Protein AF-A0A2W1AF96-F1 (afdb_monomer_lite)

Sequence (167 aa):
MIERPIQAGLFSGAIAAIVASLVQLPLYAPSDTLFNSATVTAGALAAGLAAGVLWKVTNRRANRVFLFGVAWGVVFAATVVFSAIGETQLNRSISFIVPLAAVVLGLTGVGTPLLASSTLMRRWAVPLAAVVVAIGVGIGLVGQGDAESGRLELPPRSAEAPIVAAI

Foldseek 3Di:
DQCLLQLQLLLLLLVLLLVLLVVCLPPDDLDLVCPALQNLSVVSNVRSNVLSVLLSVLVVDPCSLVVSVVVLVVVLVVQQVVQVVCCVVGPCSNVRRNVSSCSSSVSSSVRSVVRSPDPVSVDSVNSVVSSVVSNCSSVVCGPVSPPVVVVPPDDPPPDDDPPPPDD

Radius of gyration: 21.64 Å; chains: 1; bounding box: 35×32×91 Å

Secondary structure (DSSP, 8-state):
--SHHHHHHHHHHHHHHHHHHHHTTTS--S-TTTSSHHHHHHHHHHHHHHHHHHHHHHTTSTTHHHHHHHHHHHHHHHHHHHHHHHTTTSTTHHHHHHHHHHHHHHHHHHHHHHHTT-SGGGSTHHHHHHHHHHHHHHHHTTTTTTTTTGGG-PPP-----------

Structure (mmCIF, N/CA/C/O backbone):
data_AF-A0A2W1AF96-F1
#
_entry.id   AF-A0A2W1AF96-F1
#
loop_
_atom_site.group_PDB
_atom_site.id
_atom_site.type_symbol
_atom_site.label_atom_id
_atom_site.label_alt_id
_atom_site.label_comp_id
_atom_site.label_asym_id
_atom_site.label_entity_id
_atom_site.label_seq_id
_atom_site.pdbx_PDB_ins_code
_atom_site.Cartn_x
_atom_site.Cartn_y
_atom_site.Cartn_z
_atom_site.occupancy
_atom_site.B_iso_or_equiv
_atom_site.auth_seq_id
_atom_site.auth_comp_id
_atom_site.auth_asym_id
_atom_site.auth_atom_id
_atom_site.pdbx_PDB_model_num
ATOM 1 N N . MET A 1 1 ? -7.907 -5.403 21.634 1.00 54.19 1 MET A N 1
ATOM 2 C CA . MET A 1 1 ? -8.530 -4.653 20.508 1.00 54.19 1 MET A CA 1
ATOM 3 C C . MET A 1 1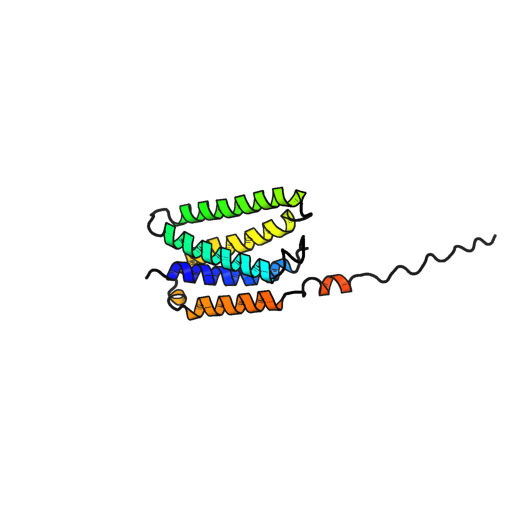 ? -7.496 -3.963 19.589 1.00 54.19 1 MET A C 1
ATOM 5 O O . MET A 1 1 ? -7.874 -3.118 18.792 1.00 54.19 1 MET A O 1
ATOM 9 N N . ILE A 1 2 ? -6.206 -4.337 19.659 1.00 58.31 2 ILE A N 1
ATOM 10 C CA . ILE A 1 2 ? -5.058 -3.567 19.128 1.00 58.31 2 ILE A CA 1
ATOM 11 C C . ILE A 1 2 ? -4.634 -4.003 17.700 1.00 58.31 2 ILE A C 1
ATOM 13 O O . ILE A 1 2 ? -3.897 -3.284 17.029 1.00 58.31 2 ILE A O 1
ATOM 17 N N . GLU A 1 3 ? -5.121 -5.151 17.217 1.00 74.31 3 GLU A N 1
ATOM 18 C CA . GLU A 1 3 ? -4.641 -5.812 15.984 1.00 74.31 3 GLU A CA 1
ATOM 19 C C . GLU A 1 3 ? -5.424 -5.455 14.711 1.00 74.31 3 GLU A C 1
ATOM 21 O O . GLU A 1 3 ? -4.869 -5.504 13.615 1.00 74.31 3 GLU A O 1
ATOM 26 N N . ARG A 1 4 ? -6.676 -5.000 14.855 1.00 80.69 4 ARG A N 1
ATOM 27 C CA . ARG A 1 4 ? -7.576 -4.645 13.741 1.00 80.69 4 ARG A CA 1
ATOM 28 C C . ARG A 1 4 ? -6.983 -3.701 12.687 1.00 80.69 4 ARG A C 1
ATOM 30 O O . ARG A 1 4 ? -7.174 -3.976 11.507 1.00 80.69 4 ARG A O 1
ATOM 37 N N . PRO A 1 5 ? -6.269 -2.615 13.048 1.00 86.38 5 PRO A N 1
ATOM 38 C CA . PRO A 1 5 ? -5.711 -1.717 12.038 1.00 86.38 5 PRO A CA 1
ATOM 39 C C . PRO A 1 5 ? -4.595 -2.378 11.217 1.00 86.38 5 PRO A C 1
ATOM 41 O O . PRO A 1 5 ? -4.505 -2.139 10.019 1.00 86.38 5 PRO A O 1
ATOM 44 N N . ILE A 1 6 ? -3.798 -3.264 11.827 1.00 89.25 6 ILE A N 1
ATOM 45 C CA . ILE A 1 6 ? -2.744 -4.010 11.124 1.00 89.25 6 ILE A CA 1
ATOM 46 C C . ILE A 1 6 ? -3.374 -5.035 10.176 1.00 89.25 6 ILE A C 1
ATOM 48 O O . ILE A 1 6 ? -2.969 -5.122 9.024 1.00 89.25 6 ILE A O 1
ATOM 52 N N . GLN A 1 7 ? -4.404 -5.754 10.631 1.00 90.38 7 GLN A N 1
ATOM 53 C CA . GLN A 1 7 ? -5.159 -6.715 9.818 1.00 90.38 7 GLN A CA 1
ATOM 54 C C . GLN A 1 7 ? -5.823 -6.044 8.605 1.00 90.38 7 GLN A C 1
ATOM 56 O O . GLN A 1 7 ? -5.719 -6.551 7.491 1.00 90.38 7 GLN A O 1
ATOM 61 N N . ALA A 1 8 ? -6.447 -4.881 8.812 1.00 90.44 8 ALA A N 1
ATOM 62 C CA . ALA A 1 8 ? -7.044 -4.079 7.748 1.00 90.44 8 ALA A CA 1
ATOM 63 C C . ALA A 1 8 ? -6.004 -3.598 6.727 1.00 90.44 8 ALA A C 1
ATOM 65 O O . ALA A 1 8 ? -6.239 -3.708 5.525 1.00 90.44 8 ALA A O 1
ATOM 66 N N . GLY A 1 9 ? -4.845 -3.127 7.199 1.00 91.06 9 GLY A N 1
ATOM 67 C CA . GLY A 1 9 ? -3.728 -2.740 6.337 1.00 91.06 9 GLY A CA 1
ATOM 68 C C . GLY A 1 9 ? -3.187 -3.911 5.517 1.00 91.06 9 GLY A C 1
ATOM 69 O O . GLY A 1 9 ? -3.012 -3.781 4.310 1.00 91.06 9 GLY A O 1
ATOM 70 N N . LEU A 1 10 ? -3.009 -5.083 6.136 1.00 92.06 10 LEU A N 1
ATOM 71 C CA . LEU A 1 10 ? -2.555 -6.300 5.454 1.00 92.06 10 LEU A CA 1
ATOM 72 C C . LEU A 1 10 ? -3.530 -6.737 4.354 1.00 92.06 10 LEU A C 1
ATOM 74 O O . LEU A 1 10 ? -3.115 -7.030 3.238 1.00 92.06 10 LEU A O 1
ATOM 78 N N . PHE A 1 11 ? -4.829 -6.764 4.663 1.00 93.00 11 PHE A N 1
ATOM 79 C CA . PHE A 1 11 ? -5.865 -7.151 3.707 1.00 93.00 11 PHE A CA 1
ATOM 80 C C . PHE A 1 11 ? -5.955 -6.151 2.549 1.00 93.00 11 PHE A C 1
ATOM 82 O O . PHE A 1 11 ? -5.983 -6.543 1.385 1.00 93.00 11 PHE A O 1
ATOM 89 N N . SER A 1 12 ? -5.927 -4.852 2.859 1.00 92.50 12 SER A N 1
ATOM 90 C CA . SER A 1 12 ? -5.897 -3.797 1.847 1.00 92.50 12 SER A CA 1
ATOM 91 C C . SER A 1 12 ? -4.629 -3.854 0.991 1.00 92.50 12 SER A C 1
ATOM 93 O O . SER A 1 12 ? -4.702 -3.615 -0.211 1.00 92.50 12 SER A O 1
ATOM 95 N N . GLY A 1 13 ? -3.485 -4.190 1.592 1.00 92.56 13 GLY A N 1
ATOM 96 C CA . GLY A 1 13 ? -2.213 -4.417 0.907 1.00 92.56 13 GLY A CA 1
ATOM 97 C C . GLY A 1 13 ? -2.248 -5.627 -0.014 1.00 92.56 13 GLY A C 1
ATOM 98 O O . GLY A 1 13 ? -1.742 -5.550 -1.123 1.00 92.56 13 GLY A O 1
ATOM 99 N N . ALA A 1 14 ? -2.891 -6.720 0.399 1.00 92.56 14 ALA A N 1
ATOM 100 C CA . ALA A 1 14 ? -3.069 -7.904 -0.437 1.00 92.56 14 ALA A CA 1
ATOM 101 C C . ALA A 1 14 ? -3.944 -7.614 -1.665 1.00 92.56 14 ALA A C 1
ATOM 103 O O . ALA A 1 14 ? -3.591 -8.008 -2.773 1.00 92.56 14 ALA A O 1
ATOM 104 N N . ILE A 1 15 ? -5.041 -6.865 -1.495 1.00 92.44 15 ILE A N 1
ATOM 105 C CA . ILE A 1 15 ? -5.860 -6.396 -2.625 1.00 92.44 15 ILE A CA 1
ATOM 106 C C . ILE A 1 15 ? -5.023 -5.507 -3.547 1.00 92.44 15 ILE A C 1
ATOM 108 O O . ILE A 1 15 ? -5.000 -5.726 -4.755 1.00 92.44 15 ILE A O 1
ATOM 112 N N . ALA A 1 16 ? -4.312 -4.531 -2.977 1.00 92.69 16 ALA A N 1
ATOM 113 C CA . ALA A 1 16 ? -3.448 -3.638 -3.738 1.00 92.69 16 ALA A CA 1
ATOM 114 C C . ALA A 1 16 ? -2.366 -4.400 -4.509 1.00 92.69 16 ALA A C 1
ATOM 116 O O . ALA A 1 16 ? -2.107 -4.064 -5.656 1.00 92.69 16 ALA A O 1
ATOM 117 N N . ALA A 1 17 ? -1.782 -5.439 -3.910 1.00 89.69 17 ALA A N 1
ATOM 118 C CA . ALA A 1 17 ? -0.782 -6.288 -4.537 1.00 89.69 17 ALA A CA 1
ATOM 119 C C . ALA A 1 17 ? -1.354 -7.036 -5.742 1.00 89.69 17 ALA A C 1
ATOM 121 O O . ALA A 1 17 ? -0.788 -6.939 -6.820 1.00 89.69 17 ALA A O 1
ATOM 122 N N . ILE A 1 18 ? -2.512 -7.690 -5.595 1.00 89.50 18 ILE A N 1
ATOM 123 C CA . ILE A 1 18 ? -3.172 -8.394 -6.706 1.00 89.50 18 ILE A CA 1
ATOM 124 C C . ILE A 1 18 ? -3.469 -7.423 -7.853 1.00 89.50 18 ILE A C 1
ATOM 126 O O . ILE 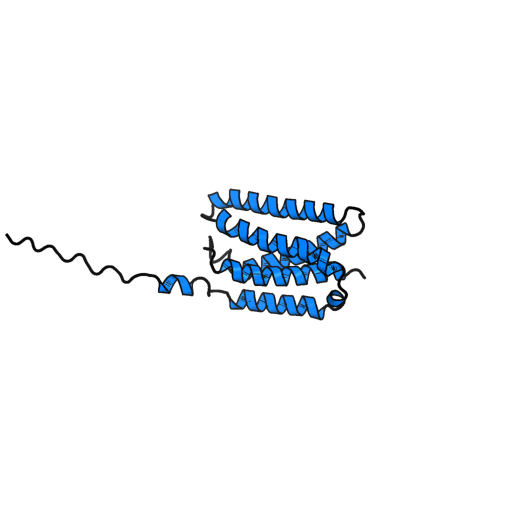A 1 18 ? -3.129 -7.700 -8.999 1.00 89.50 18 ILE A O 1
ATOM 130 N N . VAL A 1 19 ? -4.066 -6.265 -7.554 1.00 90.31 19 VAL A N 1
ATOM 131 C CA . VAL A 1 19 ? -4.386 -5.262 -8.582 1.00 90.31 19 VAL A CA 1
ATOM 132 C C . VAL A 1 19 ? -3.111 -4.728 -9.235 1.00 90.31 19 VAL A C 1
ATOM 134 O O . VAL A 1 19 ? -3.053 -4.639 -10.455 1.00 90.31 19 VAL A O 1
ATOM 137 N N . ALA A 1 20 ? -2.074 -4.423 -8.454 1.00 87.38 20 ALA A N 1
ATOM 138 C CA . ALA A 1 20 ? -0.793 -3.946 -8.963 1.00 87.38 20 ALA A CA 1
ATOM 139 C C . ALA A 1 20 ? -0.118 -4.977 -9.879 1.00 87.38 20 ALA A C 1
ATOM 141 O O . ALA A 1 20 ? 0.338 -4.605 -10.956 1.00 87.38 20 ALA A O 1
ATOM 142 N N . SER A 1 21 ? -0.122 -6.262 -9.505 1.00 84.75 21 SER A N 1
ATOM 143 C CA . SER A 1 21 ? 0.421 -7.353 -10.324 1.00 84.75 21 SER A CA 1
ATOM 144 C C . SER A 1 21 ? -0.310 -7.521 -11.656 1.00 84.75 21 SER A C 1
ATOM 146 O O . SER A 1 21 ? 0.311 -7.917 -12.636 1.00 84.75 21 SER A O 1
ATOM 148 N N . LEU A 1 22 ? -1.605 -7.204 -11.713 1.00 83.94 22 LEU A N 1
ATOM 149 C CA . LEU A 1 22 ? -2.378 -7.231 -12.956 1.00 83.94 22 LEU A CA 1
ATOM 150 C C . LEU A 1 22 ? -2.153 -5.967 -13.798 1.00 83.94 22 LEU A C 1
ATOM 152 O O . LEU A 1 22 ? -2.010 -6.052 -15.012 1.00 83.94 22 LEU A O 1
ATOM 156 N N . VAL A 1 23 ? -2.092 -4.795 -13.159 1.00 83.62 23 VAL A N 1
ATOM 157 C CA . VAL A 1 23 ? -1.900 -3.497 -13.832 1.00 83.62 23 VAL A CA 1
ATOM 158 C C . VAL A 1 23 ? -0.488 -3.346 -14.400 1.00 83.62 23 VAL A C 1
ATOM 160 O O . VAL A 1 23 ? -0.313 -2.634 -15.384 1.00 83.62 23 VAL A O 1
ATOM 163 N N . GLN A 1 24 ? 0.514 -4.017 -13.829 1.00 76.75 24 GLN A N 1
ATOM 164 C CA . GLN A 1 24 ? 1.876 -3.972 -14.363 1.00 76.75 24 GLN A CA 1
ATOM 165 C C . GLN A 1 24 ? 2.065 -4.775 -15.658 1.00 76.75 24 GLN A C 1
ATOM 167 O O . GLN A 1 24 ? 3.013 -4.495 -16.372 1.00 76.75 24 GLN A O 1
ATOM 172 N N . LEU A 1 25 ? 1.199 -5.750 -15.974 1.00 70.62 25 LEU A N 1
ATOM 173 C CA . LEU A 1 25 ? 1.340 -6.586 -17.176 1.00 70.62 25 LEU A CA 1
ATOM 174 C C . LEU A 1 25 ? 1.379 -5.766 -18.481 1.00 70.62 25 LEU A C 1
ATOM 176 O O . LEU A 1 25 ? 2.258 -6.011 -19.300 1.00 70.62 25 LEU A O 1
ATOM 180 N N . PRO A 1 26 ? 0.502 -4.763 -18.689 1.00 65.31 26 PRO A N 1
ATOM 181 C CA . PRO A 1 26 ? 0.598 -3.884 -19.855 1.00 65.31 26 PRO A CA 1
ATOM 182 C C . PRO A 1 26 ? 1.680 -2.794 -19.744 1.00 65.31 26 PRO A C 1
ATOM 184 O O . PRO A 1 26 ? 1.883 -2.048 -20.703 1.00 65.31 26 PRO A O 1
ATOM 187 N N . LEU A 1 27 ? 2.339 -2.630 -18.593 1.00 61.03 27 LEU A N 1
ATOM 188 C CA . LEU A 1 27 ? 3.329 -1.575 -18.379 1.00 61.03 27 LEU A CA 1
ATOM 189 C C . LEU A 1 27 ? 4.735 -2.110 -18.667 1.00 61.03 27 LEU A C 1
ATOM 191 O O . LEU A 1 27 ? 5.178 -3.082 -18.070 1.00 61.03 27 LEU A O 1
ATOM 195 N N . TYR A 1 28 ? 5.469 -1.431 -19.549 1.00 64.50 28 TYR A N 1
ATOM 196 C CA . TYR A 1 28 ? 6.858 -1.785 -19.847 1.00 64.50 28 TYR A CA 1
ATOM 197 C C . TYR A 1 28 ? 7.733 -1.573 -18.601 1.00 64.50 28 TYR A C 1
ATOM 199 O O . TYR A 1 28 ? 7.891 -0.434 -18.147 1.00 64.50 28 TYR A O 1
ATOM 207 N N . ALA A 1 29 ? 8.288 -2.650 -18.045 1.00 60.34 29 ALA A N 1
ATOM 208 C CA . ALA A 1 29 ? 9.149 -2.578 -16.873 1.00 60.34 29 ALA A CA 1
ATOM 209 C C . ALA A 1 29 ? 10.517 -1.958 -17.242 1.00 60.34 29 ALA A C 1
ATOM 211 O O . ALA A 1 29 ? 11.105 -2.329 -18.257 1.00 60.34 29 ALA A O 1
ATOM 212 N N . PRO A 1 30 ? 11.065 -1.025 -16.435 1.00 57.06 30 PRO A N 1
ATOM 213 C CA . PRO A 1 30 ? 12.398 -0.459 -16.676 1.00 57.06 30 PRO A CA 1
ATOM 214 C C . PRO A 1 30 ? 13.532 -1.480 -16.492 1.00 57.06 30 PRO A C 1
ATOM 216 O O . PRO A 1 30 ? 14.610 -1.315 -17.055 1.00 57.06 30 PRO A O 1
ATOM 219 N N . SER A 1 31 ? 13.311 -2.502 -15.654 1.00 61.22 31 SER A N 1
ATOM 220 C CA . SER A 1 31 ? 14.218 -3.643 -15.483 1.00 61.22 31 SER A CA 1
ATOM 221 C C . SER A 1 31 ? 13.487 -4.847 -14.886 1.00 61.22 31 SER A C 1
ATOM 223 O O . SER A 1 31 ? 12.854 -4.736 -13.831 1.00 61.22 31 SER A O 1
ATOM 225 N N . ASP A 1 32 ? 13.630 -6.009 -15.515 1.00 60.34 32 ASP A N 1
ATOM 226 C CA . ASP A 1 32 ? 12.877 -7.218 -15.144 1.00 60.34 32 ASP A CA 1
ATOM 227 C C . ASP A 1 32 ? 13.355 -7.828 -13.821 1.00 60.34 32 ASP A C 1
ATOM 229 O O . ASP A 1 32 ? 12.598 -8.483 -13.110 1.00 60.34 32 ASP A O 1
ATOM 233 N N . THR A 1 33 ? 14.600 -7.551 -13.422 1.00 63.94 33 THR A N 1
ATOM 234 C CA . THR A 1 33 ? 15.159 -8.026 -12.149 1.00 63.94 33 THR A CA 1
ATOM 235 C C . THR A 1 33 ? 14.611 -7.257 -10.942 1.00 63.94 33 THR A C 1
ATOM 237 O O . THR A 1 33 ? 14.403 -7.848 -9.883 1.00 63.94 33 THR A O 1
ATOM 240 N N . LEU A 1 34 ? 14.382 -5.941 -11.069 1.00 58.97 34 LEU A N 1
ATOM 241 C CA . LEU A 1 34 ? 13.945 -5.087 -9.952 1.00 58.97 34 LEU A CA 1
ATOM 242 C C . LEU A 1 34 ? 12.430 -4.843 -9.945 1.00 58.97 34 LEU A C 1
ATOM 244 O O . LEU A 1 34 ? 11.854 -4.667 -8.869 1.00 58.97 34 LEU A O 1
ATOM 248 N N . PHE A 1 35 ? 11.771 -4.885 -11.105 1.00 66.88 35 PHE A N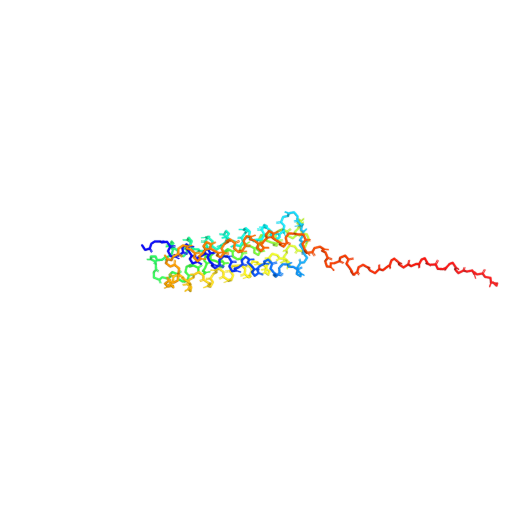 1
ATOM 249 C CA . PHE A 1 35 ? 10.340 -4.600 -11.272 1.00 66.88 35 PHE A CA 1
ATOM 250 C C . PHE A 1 35 ? 9.535 -5.820 -11.744 1.00 66.88 35 PHE A C 1
ATOM 252 O O . PHE A 1 35 ? 8.601 -5.702 -12.530 1.00 66.88 35 PHE A O 1
ATOM 259 N N . ASN A 1 36 ? 9.881 -7.000 -11.228 1.00 76.81 36 ASN A N 1
ATOM 260 C CA . ASN A 1 36 ? 9.101 -8.221 -11.414 1.00 76.81 36 ASN A CA 1
ATOM 261 C C . ASN A 1 36 ? 7.796 -8.194 -10.586 1.00 76.81 36 ASN A C 1
ATOM 263 O O . ASN A 1 36 ? 7.709 -7.547 -9.539 1.00 76.81 36 ASN A O 1
ATOM 267 N N . SER A 1 37 ? 6.802 -8.997 -10.973 1.00 79.44 37 SER A N 1
ATOM 268 C CA . SER A 1 37 ? 5.572 -9.238 -10.206 1.00 79.44 37 SER A CA 1
ATOM 269 C C . SER A 1 37 ? 5.838 -9.583 -8.748 1.00 79.44 37 SER A C 1
ATOM 271 O O . SER A 1 37 ? 5.131 -9.087 -7.872 1.00 79.44 37 SER A O 1
ATOM 273 N N . ALA A 1 38 ? 6.874 -10.370 -8.455 1.00 81.00 38 ALA A N 1
ATOM 274 C CA . ALA A 1 38 ? 7.231 -10.727 -7.086 1.00 81.00 38 ALA A CA 1
ATOM 275 C C . ALA A 1 38 ? 7.655 -9.508 -6.244 1.00 81.00 38 ALA A C 1
ATOM 277 O O . ALA A 1 38 ? 7.199 -9.362 -5.107 1.00 81.00 38 ALA A O 1
ATOM 278 N N . THR A 1 39 ? 8.483 -8.608 -6.788 1.00 84.75 39 THR A N 1
ATOM 279 C CA . THR A 1 39 ? 8.964 -7.422 -6.058 1.00 84.75 39 THR A CA 1
ATOM 280 C C . THR A 1 39 ? 7.861 -6.381 -5.902 1.00 84.75 39 THR A C 1
ATOM 282 O O . THR A 1 39 ? 7.714 -5.807 -4.823 1.00 84.75 39 THR A O 1
ATOM 285 N N . VAL A 1 40 ? 7.016 -6.208 -6.920 1.00 85.94 40 VAL A N 1
ATOM 286 C CA . VAL A 1 40 ? 5.828 -5.343 -6.856 1.00 85.94 40 VAL A CA 1
ATOM 287 C C . VAL A 1 40 ? 4.826 -5.850 -5.822 1.00 85.94 40 VAL A C 1
ATOM 289 O O . VAL A 1 40 ? 4.342 -5.074 -4.996 1.00 85.94 40 VAL A O 1
ATOM 292 N N . THR A 1 41 ? 4.575 -7.161 -5.794 1.00 88.38 41 THR A N 1
ATOM 293 C CA . THR A 1 41 ? 3.710 -7.797 -4.788 1.00 88.38 41 THR A CA 1
ATOM 294 C C . THR A 1 41 ? 4.263 -7.573 -3.384 1.00 88.38 41 THR A C 1
ATOM 296 O O . THR A 1 41 ? 3.534 -7.138 -2.491 1.00 88.38 41 THR A O 1
ATOM 299 N N . ALA A 1 42 ? 5.562 -7.813 -3.181 1.00 88.44 42 ALA A N 1
ATOM 300 C CA . ALA A 1 42 ? 6.217 -7.593 -1.896 1.00 88.44 42 ALA A CA 1
ATOM 301 C C . ALA A 1 42 ? 6.139 -6.120 -1.456 1.00 88.44 42 ALA A C 1
ATOM 303 O O . ALA A 1 42 ? 5.799 -5.840 -0.305 1.00 88.44 42 ALA A O 1
ATOM 304 N N . GLY A 1 43 ? 6.378 -5.180 -2.375 1.00 89.75 43 GLY A N 1
ATOM 305 C CA . GLY A 1 43 ? 6.264 -3.743 -2.125 1.00 89.75 43 GLY A CA 1
ATOM 306 C C . GLY A 1 43 ? 4.847 -3.322 -1.731 1.00 89.75 43 GLY A C 1
ATOM 307 O O . GLY A 1 43 ? 4.668 -2.590 -0.758 1.00 89.75 43 GLY A O 1
ATOM 308 N N . ALA A 1 44 ? 3.826 -3.834 -2.419 1.00 92.44 44 ALA A N 1
ATOM 309 C CA . ALA A 1 44 ? 2.428 -3.543 -2.111 1.00 92.44 44 ALA A CA 1
ATOM 310 C C . ALA A 1 44 ? 1.980 -4.120 -0.756 1.00 92.44 44 ALA A C 1
ATOM 312 O O . ALA A 1 44 ? 1.286 -3.445 0.011 1.00 92.44 44 ALA A O 1
ATOM 313 N N . LEU A 1 45 ? 2.428 -5.331 -0.410 1.00 92.56 45 LEU A N 1
ATOM 314 C CA . LEU A 1 45 ? 2.193 -5.923 0.910 1.00 92.56 45 LEU A CA 1
ATOM 315 C C . LEU A 1 45 ? 2.869 -5.111 2.022 1.00 92.56 45 LEU A C 1
ATOM 317 O O . LEU A 1 45 ? 2.243 -4.828 3.048 1.00 92.56 45 LEU A O 1
ATOM 321 N N . ALA A 1 46 ? 4.118 -4.686 1.809 1.00 93.38 46 ALA A N 1
ATOM 322 C CA . ALA A 1 46 ? 4.839 -3.828 2.745 1.00 93.38 46 ALA A CA 1
ATOM 323 C C . ALA A 1 46 ? 4.138 -2.472 2.928 1.00 93.38 46 ALA A C 1
ATOM 325 O O . ALA A 1 46 ? 3.972 -2.017 4.062 1.00 93.38 46 ALA A O 1
ATOM 326 N N . ALA A 1 47 ? 3.652 -1.862 1.841 1.00 91.94 47 ALA A N 1
ATOM 327 C CA . ALA A 1 47 ? 2.871 -0.628 1.889 1.00 91.94 47 ALA A CA 1
ATOM 328 C C . ALA A 1 47 ? 1.570 -0.804 2.689 1.00 91.94 47 ALA A C 1
ATOM 330 O O . ALA A 1 47 ? 1.250 0.034 3.532 1.00 91.94 47 ALA A O 1
ATOM 331 N N . GLY A 1 48 ? 0.847 -1.913 2.502 1.00 92.25 48 GLY A N 1
ATOM 332 C CA . GLY A 1 48 ? -0.351 -2.223 3.287 1.00 92.25 48 GLY A CA 1
ATOM 333 C C . GLY A 1 48 ? -0.065 -2.414 4.777 1.00 92.25 48 GLY A C 1
ATOM 334 O O . GLY A 1 48 ? -0.782 -1.881 5.628 1.00 92.25 48 GLY A O 1
ATOM 335 N N . LEU A 1 49 ? 1.022 -3.109 5.122 1.00 93.25 49 LEU A N 1
ATOM 336 C CA . LEU A 1 49 ? 1.458 -3.239 6.513 1.00 93.25 49 LEU A CA 1
ATOM 337 C C . LEU A 1 49 ? 1.792 -1.869 7.121 1.00 93.25 49 LEU A C 1
ATOM 339 O O . LEU A 1 49 ? 1.319 -1.549 8.216 1.00 93.25 49 LEU A O 1
ATOM 343 N N . ALA A 1 50 ? 2.555 -1.045 6.401 1.00 93.88 50 ALA A N 1
ATOM 344 C CA . ALA A 1 50 ? 2.890 0.312 6.816 1.00 93.88 50 ALA A CA 1
ATOM 345 C C . ALA A 1 50 ? 1.631 1.175 7.002 1.00 93.88 50 ALA A C 1
ATOM 347 O O . ALA A 1 50 ? 1.537 1.890 7.999 1.00 93.88 50 ALA A O 1
ATOM 348 N N . ALA A 1 51 ? 0.630 1.044 6.125 1.00 92.31 51 ALA A N 1
ATOM 349 C CA . ALA A 1 51 ? -0.652 1.737 6.246 1.00 92.31 51 ALA A CA 1
ATOM 350 C C . ALA A 1 51 ? -1.373 1.339 7.538 1.00 92.31 51 ALA A C 1
ATOM 352 O O . ALA A 1 51 ? -1.817 2.196 8.304 1.00 92.31 51 ALA A O 1
ATOM 353 N N . GLY A 1 52 ? -1.443 0.037 7.828 1.00 91.25 52 GLY A N 1
ATOM 354 C CA . GLY A 1 52 ? -2.070 -0.482 9.043 1.00 91.25 52 GLY A CA 1
ATOM 355 C C . GLY A 1 52 ? -1.368 -0.026 10.324 1.00 91.25 52 GLY A C 1
ATOM 356 O O . GLY A 1 52 ? -2.023 0.342 11.305 1.00 91.25 52 GLY A O 1
ATOM 357 N N . VAL A 1 53 ? -0.033 0.004 10.319 1.00 92.75 53 VAL A N 1
ATOM 358 C CA . VAL A 1 53 ? 0.773 0.528 11.434 1.00 92.75 53 VAL A CA 1
ATOM 359 C C . VAL A 1 53 ? 0.558 2.029 11.602 1.00 92.75 53 VAL A C 1
ATOM 361 O O . VAL A 1 53 ? 0.292 2.487 12.714 1.00 92.75 53 VAL A O 1
ATOM 364 N N . LEU A 1 54 ? 0.613 2.797 10.517 1.00 91.88 54 LEU A N 1
ATOM 365 C CA . LEU A 1 54 ? 0.422 4.241 10.559 1.00 91.88 54 LEU A CA 1
ATOM 366 C C . LEU A 1 54 ? -0.977 4.595 11.072 1.00 91.88 54 LEU A C 1
ATOM 368 O O . LEU A 1 54 ? -1.103 5.398 11.997 1.00 91.88 54 LEU A O 1
ATOM 372 N N . TRP A 1 55 ? -2.014 3.923 10.563 1.00 92.69 55 TRP A N 1
ATOM 373 C CA . TRP A 1 55 ? -3.395 4.101 11.012 1.00 92.69 55 TRP A CA 1
ATOM 374 C C . TRP A 1 55 ? -3.560 3.807 12.509 1.00 92.69 55 TRP A C 1
ATOM 376 O O . TRP A 1 55 ? -4.235 4.546 13.235 1.00 92.69 55 TRP A O 1
ATOM 386 N N . LYS A 1 56 ? -2.891 2.759 13.008 1.00 90.19 56 LYS A N 1
ATOM 387 C CA . LYS A 1 56 ? -2.855 2.410 14.435 1.00 90.19 56 LYS A CA 1
ATOM 388 C C . LYS A 1 56 ? -2.232 3.521 15.278 1.00 90.19 56 LYS A C 1
ATOM 390 O O . LYS A 1 56 ? -2.777 3.852 16.332 1.00 90.19 56 LYS A O 1
ATOM 395 N N . VAL A 1 57 ? -1.113 4.089 14.833 1.00 89.81 57 VAL A N 1
ATOM 396 C CA . VAL A 1 57 ? -0.410 5.173 15.539 1.00 89.81 57 VAL A CA 1
ATOM 397 C C . VAL A 1 57 ? -1.256 6.447 15.555 1.00 89.81 57 VAL A C 1
ATOM 399 O O . VAL A 1 57 ? -1.369 7.105 16.591 1.00 89.81 57 VAL A O 1
ATOM 402 N N . THR A 1 58 ? -1.934 6.769 14.452 1.00 88.06 58 THR A N 1
ATOM 403 C CA . THR A 1 58 ? -2.805 7.950 14.366 1.00 88.06 58 THR A CA 1
ATOM 404 C C . THR A 1 58 ? -4.129 7.792 15.120 1.00 88.06 58 THR A C 1
ATOM 406 O O . THR A 1 58 ? -4.786 8.794 15.391 1.00 88.06 58 THR A O 1
ATOM 409 N N . ASN A 1 59 ? -4.519 6.575 15.521 1.00 81.12 59 ASN A N 1
ATOM 410 C CA . ASN A 1 59 ? -5.845 6.265 16.076 1.00 81.12 59 ASN A CA 1
ATOM 411 C C . ASN A 1 59 ? -6.212 7.022 17.370 1.00 81.12 59 ASN A C 1
ATOM 413 O O . ASN A 1 59 ? -7.387 7.115 17.707 1.00 81.12 59 ASN A O 1
ATOM 417 N N . ARG A 1 60 ? -5.231 7.566 18.102 1.00 78.44 60 ARG A N 1
ATOM 418 C CA . ARG A 1 60 ? -5.463 8.330 19.344 1.00 78.44 60 ARG A CA 1
ATOM 419 C C . ARG A 1 60 ? -5.733 9.826 19.127 1.00 78.44 60 ARG A C 1
ATOM 421 O O . ARG A 1 60 ? -5.952 10.536 20.100 1.00 78.44 60 ARG A O 1
ATOM 428 N N . ARG A 1 61 ? -5.684 10.326 17.887 1.00 86.06 61 ARG A N 1
ATOM 429 C CA . ARG A 1 61 ? -5.828 11.759 17.573 1.00 86.06 61 ARG A CA 1
ATOM 430 C C . ARG A 1 61 ? -7.192 12.059 16.947 1.00 86.06 61 ARG A C 1
ATOM 432 O O . ARG A 1 61 ? -7.656 11.300 16.102 1.00 86.06 61 ARG A O 1
ATOM 439 N N . ALA A 1 62 ? -7.796 13.198 17.298 1.00 81.31 62 ALA A N 1
ATOM 440 C CA . ALA A 1 62 ? -9.076 13.642 16.727 1.00 81.31 62 ALA A CA 1
ATOM 441 C C . ALA A 1 62 ? -9.013 13.800 15.193 1.00 81.31 62 ALA A C 1
ATOM 443 O O . ALA A 1 62 ? -9.913 13.371 14.479 1.00 81.31 62 ALA A O 1
ATOM 444 N N . ASN A 1 63 ? -7.879 14.287 14.675 1.00 89.69 63 ASN A N 1
ATOM 445 C CA . ASN A 1 63 ? -7.653 14.515 13.243 1.00 89.69 63 ASN A CA 1
ATOM 446 C C . ASN A 1 63 ? -6.992 13.317 12.536 1.00 89.69 63 ASN A C 1
ATOM 448 O O . ASN A 1 63 ? -6.220 13.499 11.595 1.00 89.69 63 ASN A O 1
ATOM 452 N N . ARG A 1 64 ? -7.239 12.082 12.995 1.00 87.38 64 ARG A N 1
ATOM 453 C CA . ARG A 1 64 ? -6.543 10.877 12.498 1.00 87.38 64 ARG A CA 1
ATOM 454 C C . ARG A 1 64 ? -6.633 10.683 10.983 1.00 87.38 64 ARG A C 1
ATOM 456 O O . ARG A 1 64 ? -5.633 10.320 10.382 1.00 87.38 64 ARG A O 1
ATOM 463 N N . VAL A 1 65 ? -7.795 10.951 10.377 1.00 88.75 65 VAL A N 1
ATOM 464 C CA . VAL A 1 65 ? -8.014 10.786 8.927 1.00 88.75 65 VAL A CA 1
ATOM 465 C C . VAL A 1 65 ? -7.148 11.773 8.155 1.00 88.75 65 VAL A C 1
ATOM 467 O O . VAL A 1 65 ? -6.453 11.381 7.227 1.00 88.75 65 VAL A O 1
ATOM 470 N N . PHE A 1 66 ? -7.138 13.035 8.590 1.00 90.81 66 PHE A N 1
ATOM 471 C CA . PHE A 1 66 ? -6.322 14.076 7.978 1.00 90.81 66 PHE A CA 1
ATOM 472 C C . PHE A 1 66 ? -4.826 13.780 8.126 1.00 90.81 66 PHE A C 1
ATOM 474 O O . PHE A 1 66 ? -4.102 13.798 7.141 1.00 90.81 66 PHE A O 1
ATOM 481 N N . LEU A 1 67 ? -4.362 13.439 9.333 1.00 91.69 67 LEU A N 1
ATOM 482 C CA . LEU A 1 67 ? -2.950 13.125 9.578 1.00 91.69 67 LEU A CA 1
ATOM 483 C C . LEU A 1 67 ? -2.476 11.910 8.781 1.00 91.69 67 LEU A C 1
ATOM 485 O O . LEU A 1 67 ? -1.382 11.935 8.224 1.00 91.69 67 LEU A O 1
ATOM 489 N N . PHE A 1 68 ? -3.299 10.865 8.720 1.00 92.38 68 PHE A N 1
ATOM 490 C CA . PHE A 1 68 ? -3.019 9.695 7.902 1.00 92.38 68 PHE A CA 1
ATOM 491 C C . PHE A 1 68 ? -2.966 10.067 6.417 1.00 92.38 68 PHE A C 1
ATOM 493 O O . PHE A 1 68 ? -1.989 9.739 5.755 1.00 92.38 68 PHE A O 1
ATOM 500 N N . GLY A 1 69 ? -3.960 10.807 5.914 1.00 91.81 69 GLY A N 1
ATOM 501 C CA . GLY A 1 69 ? -4.011 11.252 4.522 1.00 91.81 69 GLY A CA 1
ATOM 502 C C . GLY A 1 69 ? -2.818 12.125 4.130 1.00 91.81 69 GLY A C 1
ATOM 503 O O . GLY A 1 69 ? -2.228 11.900 3.080 1.00 91.81 69 GLY A O 1
ATOM 504 N N . VAL A 1 70 ? -2.402 13.058 4.992 1.00 94.00 70 VAL A N 1
ATOM 505 C CA . VAL A 1 70 ? -1.198 13.876 4.779 1.00 94.00 70 VAL A CA 1
ATOM 506 C C . VAL A 1 70 ? 0.051 13.003 4.751 1.00 94.00 70 VAL A C 1
ATOM 508 O O . VAL A 1 70 ? 0.844 13.117 3.825 1.00 94.00 70 VAL A O 1
ATOM 511 N N . ALA A 1 71 ? 0.225 12.105 5.721 1.00 93.69 71 ALA A N 1
ATOM 512 C CA . ALA A 1 71 ? 1.386 11.222 5.758 1.00 93.69 71 ALA A CA 1
ATOM 513 C C . ALA A 1 71 ? 1.449 10.301 4.527 1.00 93.69 71 ALA A C 1
ATOM 515 O O . ALA A 1 71 ? 2.512 10.150 3.932 1.00 93.69 71 ALA A O 1
ATOM 516 N N . TRP A 1 72 ? 0.316 9.743 4.093 1.00 93.44 72 TRP A N 1
ATOM 517 C CA . TRP A 1 72 ? 0.243 8.912 2.888 1.00 93.44 72 TRP A CA 1
ATOM 518 C C . TRP A 1 72 ? 0.458 9.721 1.605 1.00 93.44 72 TRP A C 1
ATOM 520 O O . TRP A 1 72 ? 1.138 9.262 0.690 1.00 93.44 72 TRP A O 1
ATOM 530 N N . GLY A 1 73 ? -0.052 10.953 1.560 1.00 93.12 73 GLY A N 1
ATOM 531 C CA . GLY A 1 73 ? 0.204 11.899 0.478 1.00 93.12 73 GLY A CA 1
ATOM 532 C C . GLY A 1 73 ? 1.680 12.280 0.376 1.00 93.12 73 GLY A C 1
ATOM 533 O O . GLY A 1 73 ? 2.215 12.334 -0.726 1.00 93.12 73 GLY A O 1
ATOM 534 N N . VAL A 1 74 ? 2.367 12.463 1.509 1.00 95.62 74 VAL A N 1
ATOM 535 C CA . VAL A 1 74 ? 3.821 12.687 1.550 1.00 95.62 74 VAL A CA 1
ATOM 536 C C . VAL A 1 74 ? 4.575 11.469 1.023 1.00 95.62 74 VAL A C 1
ATOM 538 O O . VAL A 1 74 ? 5.506 11.644 0.246 1.00 95.62 74 VAL A O 1
ATOM 541 N N . VAL A 1 75 ? 4.165 10.248 1.384 1.00 94.19 75 VAL A N 1
ATOM 542 C CA . VAL A 1 75 ? 4.760 9.018 0.830 1.00 94.19 75 VAL A CA 1
ATOM 543 C C . VAL A 1 75 ? 4.578 8.968 -0.688 1.00 94.19 75 VAL A C 1
ATOM 545 O O . VAL A 1 75 ? 5.558 8.762 -1.395 1.00 94.19 75 VAL A O 1
ATOM 548 N N . PHE A 1 76 ? 3.373 9.233 -1.202 1.00 93.75 76 PHE A N 1
ATOM 549 C CA . PHE A 1 76 ? 3.122 9.277 -2.647 1.00 93.75 76 PHE A CA 1
ATOM 550 C C . PHE A 1 76 ? 3.962 10.351 -3.350 1.00 93.75 76 PHE A C 1
ATOM 552 O O . PHE A 1 76 ? 4.624 10.063 -4.345 1.00 93.75 76 PHE A O 1
ATOM 559 N N . ALA A 1 77 ? 3.996 11.573 -2.812 1.00 94.25 77 ALA A N 1
ATOM 560 C CA . ALA A 1 77 ? 4.795 12.662 -3.364 1.00 94.25 77 ALA A CA 1
ATOM 561 C C . ALA A 1 77 ? 6.292 12.316 -3.366 1.00 94.25 77 ALA A C 1
ATOM 563 O O . ALA A 1 77 ? 6.974 12.536 -4.365 1.00 94.25 77 ALA A O 1
ATOM 564 N N . ALA A 1 78 ? 6.790 11.711 -2.284 1.00 93.62 78 ALA A N 1
ATOM 565 C CA . ALA A 1 78 ? 8.156 11.214 -2.210 1.00 93.62 78 ALA A CA 1
ATOM 566 C C . ALA A 1 78 ? 8.415 10.153 -3.286 1.00 93.62 78 ALA A C 1
ATOM 568 O O . ALA A 1 78 ? 9.417 10.250 -3.985 1.00 93.62 78 ALA A O 1
ATOM 569 N N . THR A 1 79 ? 7.508 9.191 -3.489 1.00 91.00 79 THR A N 1
ATOM 570 C CA . THR A 1 79 ? 7.630 8.187 -4.557 1.00 91.00 79 THR A CA 1
ATOM 571 C C . THR A 1 79 ? 7.704 8.824 -5.945 1.00 91.00 79 THR A C 1
ATOM 573 O O . THR A 1 79 ? 8.551 8.428 -6.742 1.00 91.00 79 THR A O 1
ATOM 576 N N . VAL A 1 80 ? 6.884 9.841 -6.231 1.00 90.88 80 VAL A N 1
ATOM 577 C CA . VAL A 1 80 ? 6.933 10.584 -7.503 1.00 90.88 80 VAL A CA 1
ATOM 578 C C . VAL A 1 80 ? 8.283 11.284 -7.680 1.00 90.88 80 VAL A C 1
ATOM 580 O O . VAL A 1 80 ? 8.899 11.166 -8.738 1.00 90.88 80 VAL A O 1
ATOM 583 N N . VAL A 1 81 ? 8.784 11.962 -6.643 1.00 91.88 81 VAL A N 1
ATOM 584 C CA . VAL A 1 81 ? 10.092 12.638 -6.680 1.00 91.88 81 VAL A CA 1
ATOM 585 C C . VAL A 1 81 ? 11.232 11.635 -6.874 1.00 91.88 81 VAL A C 1
ATOM 587 O O . VAL A 1 81 ? 12.081 11.838 -7.739 1.00 91.88 81 VAL A O 1
ATOM 590 N N . PHE A 1 82 ? 11.236 10.526 -6.129 1.00 86.69 82 PHE A N 1
ATOM 591 C CA . PHE A 1 82 ? 12.225 9.456 -6.292 1.00 86.69 82 PHE A CA 1
ATOM 592 C C . PHE A 1 82 ? 12.186 8.855 -7.695 1.00 86.69 82 PHE A C 1
ATOM 594 O O . PHE A 1 82 ? 13.239 8.611 -8.279 1.00 86.69 82 PHE A O 1
ATOM 601 N N . SER A 1 83 ? 10.994 8.663 -8.258 1.00 86.00 83 SER A N 1
ATOM 602 C CA . SER A 1 83 ? 10.843 8.186 -9.629 1.00 86.00 83 SER A CA 1
ATOM 603 C C . SER A 1 83 ? 11.397 9.176 -10.653 1.00 86.00 83 SER A C 1
ATOM 605 O O . SER A 1 83 ? 11.990 8.744 -11.636 1.00 86.00 83 SER A O 1
ATOM 607 N N . ALA A 1 84 ? 11.226 10.482 -10.438 1.00 85.38 84 ALA A N 1
ATOM 608 C CA . ALA A 1 84 ? 11.768 11.508 -11.325 1.00 85.38 84 ALA A CA 1
ATOM 609 C C . ALA A 1 84 ? 13.302 11.558 -11.283 1.00 85.38 84 ALA A C 1
ATOM 611 O O . ALA A 1 84 ? 13.945 11.704 -12.318 1.00 85.38 84 ALA A O 1
ATOM 612 N N . ILE A 1 85 ? 13.895 11.375 -10.101 1.00 85.56 85 ILE A N 1
ATOM 613 C CA . ILE A 1 85 ? 15.350 11.223 -9.955 1.00 85.56 85 ILE A CA 1
ATOM 614 C C . ILE A 1 85 ? 15.809 9.930 -10.647 1.00 85.56 85 ILE A C 1
ATOM 616 O O . ILE A 1 85 ? 16.797 9.936 -11.380 1.00 85.56 85 ILE A O 1
ATOM 620 N N . GLY A 1 86 ? 15.065 8.837 -10.456 1.00 79.19 86 GLY A N 1
ATOM 621 C CA . GLY A 1 86 ? 15.333 7.529 -11.053 1.00 79.19 86 GLY A CA 1
ATOM 622 C C . GLY A 1 86 ? 15.261 7.507 -12.580 1.00 79.19 86 GLY A C 1
ATOM 623 O O . GLY A 1 86 ? 15.991 6.732 -13.185 1.00 79.19 86 GLY A O 1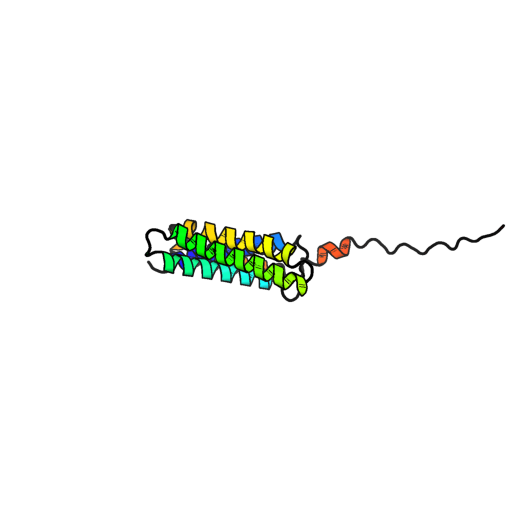
ATOM 624 N N . GLU A 1 87 ? 14.478 8.388 -13.210 1.00 79.88 87 GLU A N 1
ATOM 625 C CA . GLU A 1 87 ? 14.390 8.514 -14.676 1.00 79.88 87 GLU A CA 1
ATOM 626 C C . GLU A 1 87 ? 15.760 8.756 -15.328 1.00 79.88 87 GLU A C 1
ATOM 628 O O . GLU A 1 87 ? 16.024 8.287 -16.431 1.00 79.88 87 GLU A O 1
ATOM 633 N N . THR A 1 88 ? 16.668 9.434 -14.620 1.00 77.81 88 THR A N 1
ATOM 634 C CA . THR A 1 88 ? 18.040 9.676 -15.098 1.00 77.81 88 THR A CA 1
ATOM 635 C C . THR A 1 88 ? 18.900 8.410 -15.157 1.00 77.81 88 THR A C 1
ATOM 637 O O . THR A 1 88 ? 19.902 8.389 -15.867 1.00 77.81 88 THR A O 1
ATOM 640 N N . GLN A 1 89 ? 18.518 7.360 -14.423 1.00 75.56 89 GLN A N 1
ATOM 641 C CA . GLN A 1 89 ? 19.249 6.093 -14.308 1.00 75.56 89 GLN A CA 1
ATOM 642 C C . GLN A 1 89 ? 18.524 4.932 -15.007 1.00 75.56 89 GLN A C 1
ATOM 644 O O . GLN A 1 89 ? 19.161 4.015 -15.516 1.00 75.56 89 GLN A O 1
ATOM 649 N N . LEU A 1 90 ? 17.192 4.969 -15.031 1.00 71.12 90 LEU A N 1
ATOM 650 C CA . LEU A 1 90 ? 16.302 3.938 -15.552 1.00 71.12 90 LEU A CA 1
ATOM 651 C C . LEU A 1 90 ? 15.262 4.613 -16.454 1.00 71.12 90 LEU A C 1
ATOM 653 O O . LEU A 1 90 ? 14.326 5.256 -15.974 1.00 71.12 90 LEU A O 1
ATOM 657 N N . ASN A 1 91 ? 15.433 4.460 -17.765 1.00 72.75 91 ASN A N 1
ATOM 658 C CA . ASN A 1 91 ? 14.538 5.033 -18.769 1.00 72.75 91 ASN A CA 1
ATOM 659 C C . ASN A 1 91 ? 13.098 4.511 -18.568 1.00 72.75 91 ASN A C 1
ATOM 661 O O . ASN A 1 91 ? 12.903 3.303 -18.429 1.00 72.75 91 ASN A O 1
ATOM 665 N N . ARG A 1 92 ? 12.094 5.399 -18.583 1.00 74.19 92 ARG A N 1
ATOM 666 C CA . ARG A 1 92 ? 10.655 5.132 -18.348 1.00 74.19 92 ARG A CA 1
ATOM 667 C C . ARG A 1 92 ? 10.243 4.798 -16.908 1.00 74.19 92 ARG A C 1
ATOM 669 O O . ARG A 1 92 ? 9.110 4.358 -16.693 1.00 74.19 92 ARG A O 1
ATOM 676 N N . SER A 1 93 ? 11.086 5.065 -15.913 1.00 76.00 93 SER A N 1
ATOM 677 C CA . SER A 1 93 ? 10.750 4.894 -14.490 1.00 76.00 93 SER A CA 1
ATOM 678 C C . SER A 1 93 ? 9.468 5.619 -14.088 1.00 76.00 93 SER A C 1
ATOM 680 O O . SER A 1 93 ? 8.624 5.038 -13.410 1.00 76.00 93 SER A O 1
ATOM 682 N N . ILE A 1 94 ? 9.275 6.859 -14.540 1.00 81.94 94 ILE A N 1
ATOM 683 C CA . ILE A 1 94 ? 8.096 7.673 -14.197 1.00 81.94 94 ILE A CA 1
ATOM 684 C C . ILE A 1 94 ? 6.806 7.026 -14.698 1.00 81.94 94 ILE A C 1
ATOM 686 O O . ILE A 1 94 ? 5.835 6.919 -13.948 1.00 81.94 94 ILE A O 1
ATOM 690 N N . SER A 1 95 ? 6.801 6.568 -15.952 1.00 83.00 95 SER A N 1
ATOM 691 C CA . SER A 1 95 ? 5.607 5.989 -16.583 1.00 83.00 95 SER A CA 1
ATOM 692 C C . SER A 1 95 ? 5.207 4.648 -15.963 1.00 83.00 95 SER A C 1
ATOM 694 O O . SER A 1 95 ? 4.046 4.262 -16.055 1.00 83.00 95 SER A O 1
ATOM 696 N N . PHE A 1 96 ? 6.144 3.961 -15.306 1.00 82.31 96 PHE A N 1
ATOM 697 C CA . PHE A 1 96 ? 5.897 2.704 -14.605 1.00 82.31 96 PHE A CA 1
ATOM 698 C C . PHE A 1 96 ? 5.549 2.916 -13.122 1.00 82.31 96 PHE A C 1
ATOM 700 O O . PHE A 1 96 ? 4.510 2.462 -12.641 1.00 82.31 96 PHE A O 1
ATOM 707 N N . ILE A 1 97 ? 6.398 3.635 -12.382 1.00 86.75 97 ILE A N 1
ATOM 708 C CA . ILE A 1 97 ? 6.319 3.744 -10.920 1.00 86.75 97 ILE A CA 1
ATOM 709 C C . ILE A 1 97 ? 5.136 4.609 -10.491 1.00 86.75 97 ILE A C 1
ATOM 711 O O . ILE A 1 97 ? 4.466 4.266 -9.519 1.00 86.75 97 ILE A O 1
ATOM 715 N N . VAL A 1 98 ? 4.851 5.719 -11.182 1.00 90.19 98 VAL A N 1
ATOM 716 C CA . VAL A 1 98 ? 3.808 6.662 -10.740 1.00 90.19 98 VAL A CA 1
ATOM 717 C C . VAL A 1 98 ? 2.404 6.042 -10.796 1.00 90.19 98 VAL A C 1
ATOM 719 O O . VAL A 1 98 ? 1.712 6.101 -9.774 1.00 90.19 98 VAL A O 1
ATOM 722 N N . PRO A 1 99 ? 1.966 5.399 -11.900 1.00 89.00 99 PRO A N 1
ATOM 723 C CA . PRO A 1 99 ? 0.670 4.718 -11.929 1.00 89.00 99 PRO A CA 1
ATOM 724 C C . PRO A 1 99 ? 0.583 3.587 -10.901 1.00 89.00 99 PRO A C 1
ATOM 726 O O . PRO A 1 99 ? -0.419 3.463 -10.195 1.00 89.00 99 PRO A O 1
ATOM 729 N N . LEU A 1 100 ? 1.653 2.800 -10.760 1.00 87.25 100 LEU A N 1
ATOM 730 C CA . LEU A 1 100 ? 1.708 1.691 -9.812 1.00 87.25 100 LEU A CA 1
ATOM 731 C C . LEU A 1 100 ? 1.596 2.181 -8.362 1.00 87.25 100 LEU A C 1
ATOM 733 O O . LEU A 1 100 ? 0.803 1.660 -7.577 1.00 87.25 100 LEU A O 1
ATOM 737 N N . ALA A 1 101 ? 2.339 3.232 -8.017 1.00 91.12 101 ALA A N 1
ATOM 738 C CA . ALA A 1 101 ? 2.282 3.874 -6.713 1.00 91.12 101 ALA A CA 1
ATOM 739 C C . ALA A 1 101 ? 0.898 4.468 -6.440 1.00 91.12 101 ALA A C 1
ATOM 741 O O . ALA A 1 101 ? 0.398 4.335 -5.326 1.00 91.12 101 ALA A O 1
ATOM 742 N N . ALA A 1 102 ? 0.252 5.074 -7.440 1.00 93.44 102 ALA A N 1
ATOM 743 C CA . ALA A 1 102 ? -1.097 5.615 -7.299 1.00 93.44 102 ALA A CA 1
ATOM 744 C C . ALA A 1 102 ? -2.113 4.516 -6.960 1.00 93.44 102 ALA A C 1
ATOM 746 O O . ALA A 1 102 ? -2.925 4.689 -6.051 1.00 93.44 102 ALA A O 1
ATOM 747 N N . VAL A 1 103 ? -2.030 3.362 -7.630 1.00 92.25 103 VAL A N 1
ATOM 748 C CA . VAL A 1 103 ? -2.880 2.201 -7.337 1.00 92.25 103 VAL A CA 1
ATOM 749 C C . VAL A 1 103 ? -2.601 1.668 -5.933 1.00 92.25 103 VAL A C 1
ATOM 751 O O . VAL A 1 103 ? -3.521 1.550 -5.126 1.00 92.25 103 VAL A O 1
ATOM 754 N N . VAL A 1 104 ? -1.339 1.380 -5.606 1.00 93.12 104 VAL A N 1
ATOM 755 C CA . VAL A 1 104 ? -0.974 0.757 -4.326 1.00 93.12 104 VAL A CA 1
ATOM 756 C C . VAL A 1 104 ? -1.272 1.682 -3.149 1.00 93.12 104 VAL A C 1
ATOM 758 O O . VAL A 1 104 ? -1.935 1.279 -2.189 1.00 93.12 104 VAL A O 1
ATOM 761 N N . LEU A 1 105 ? -0.810 2.931 -3.206 1.00 93.44 105 LEU A N 1
ATOM 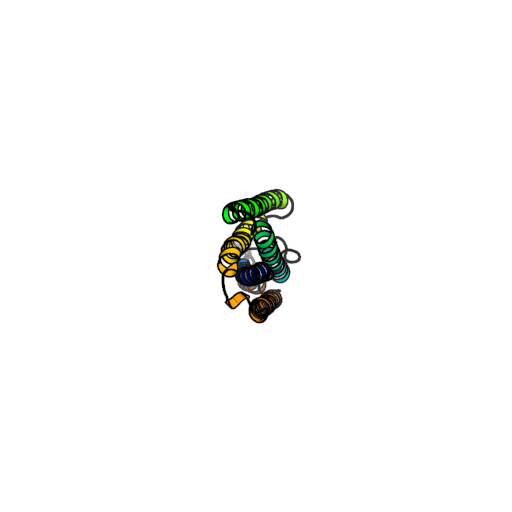762 C CA . LEU A 1 105 ? -0.994 3.897 -2.124 1.00 93.44 105 LEU A CA 1
ATOM 763 C C . LEU A 1 105 ? -2.440 4.385 -2.050 1.00 93.44 105 LEU A C 1
ATOM 765 O O . LEU A 1 105 ? -2.944 4.580 -0.947 1.00 93.44 105 LEU A O 1
ATOM 769 N N . GLY A 1 106 ? -3.138 4.505 -3.179 1.00 93.56 106 GLY A N 1
ATOM 770 C CA . GLY A 1 106 ? -4.562 4.831 -3.209 1.00 93.56 106 GLY A CA 1
ATOM 771 C C . GLY A 1 106 ? -5.411 3.739 -2.558 1.00 93.56 106 GLY A C 1
ATOM 772 O O . GLY A 1 106 ? -6.167 4.015 -1.624 1.00 93.56 106 GLY A O 1
ATOM 773 N N . LEU A 1 107 ? -5.239 2.482 -2.983 1.00 93.38 107 LEU A N 1
ATOM 774 C CA . LEU A 1 107 ? -5.984 1.349 -2.430 1.00 93.38 107 LEU A CA 1
ATOM 775 C C . LEU A 1 107 ? -5.676 1.134 -0.949 1.00 93.38 107 LEU A C 1
ATOM 777 O O . LEU A 1 107 ? -6.602 0.950 -0.166 1.00 93.38 107 LEU A O 1
ATOM 781 N N . THR A 1 108 ? -4.410 1.198 -0.534 1.00 92.44 108 THR A N 1
ATOM 782 C CA . THR A 1 108 ? -4.045 1.051 0.887 1.00 92.44 108 THR A CA 1
ATOM 783 C C . THR A 1 108 ? -4.473 2.251 1.728 1.00 92.44 108 THR A C 1
ATOM 785 O O . THR A 1 108 ? -4.933 2.069 2.857 1.00 92.44 108 THR A O 1
ATOM 788 N N . GLY A 1 109 ? -4.388 3.464 1.184 1.00 91.38 109 GLY A N 1
ATOM 789 C CA . GLY A 1 109 ? -4.766 4.698 1.864 1.00 91.38 109 GLY A CA 1
ATOM 790 C C . GLY A 1 109 ? -6.269 4.805 2.116 1.00 91.38 109 GLY A C 1
ATOM 791 O O . GLY A 1 109 ? -6.691 5.251 3.180 1.00 91.38 109 GLY A O 1
ATOM 792 N N . VAL A 1 110 ? -7.093 4.347 1.174 1.00 93.50 110 VAL A N 1
ATOM 793 C CA . VAL A 1 110 ? -8.557 4.346 1.319 1.00 93.50 110 VAL A CA 1
ATOM 794 C C . VAL A 1 110 ? -9.050 3.067 1.999 1.00 93.50 110 VAL A C 1
ATOM 796 O O . VAL A 1 110 ? -9.888 3.120 2.897 1.00 93.50 110 VAL A O 1
ATOM 799 N N . GLY A 1 111 ? -8.514 1.907 1.624 1.00 90.25 111 GLY A N 1
ATOM 800 C CA . GLY A 1 111 ? -8.968 0.612 2.123 1.00 90.25 111 GLY A CA 1
ATOM 801 C C . GLY A 1 111 ? -8.666 0.397 3.605 1.00 90.25 111 GLY A C 1
ATOM 802 O O . GLY A 1 111 ? -9.537 -0.065 4.340 1.00 90.25 111 GLY A O 1
ATOM 803 N N . THR A 1 112 ? -7.486 0.796 4.088 1.00 92.00 112 THR A N 1
ATOM 804 C CA . THR A 1 112 ? -7.099 0.628 5.503 1.00 92.00 112 THR A CA 1
ATOM 805 C C . THR A 1 112 ? -8.079 1.285 6.486 1.00 92.00 112 THR A C 1
ATOM 807 O O . THR A 1 112 ? -8.565 0.582 7.379 1.00 92.00 112 THR A O 1
ATOM 810 N N . PRO A 1 113 ? -8.421 2.587 6.374 1.00 90.44 113 PRO A N 1
ATOM 811 C CA . PRO A 1 113 ? -9.365 3.212 7.298 1.00 90.44 113 PRO A CA 1
ATOM 812 C C . PRO A 1 113 ? -10.781 2.633 7.181 1.00 90.44 113 PRO A C 1
ATOM 814 O O . PRO A 1 113 ? -11.450 2.489 8.206 1.00 90.44 113 PRO A O 1
ATOM 817 N N . LEU A 1 114 ? -11.219 2.254 5.973 1.00 90.69 114 LEU A N 1
ATOM 818 C CA . LEU A 1 114 ? -12.531 1.637 5.747 1.00 90.69 114 LEU A CA 1
ATOM 819 C C . LEU A 1 114 ? -12.635 0.245 6.386 1.00 90.69 114 LEU A C 1
ATOM 821 O O . LEU A 1 114 ? -13.638 -0.080 7.016 1.00 90.69 114 LEU A O 1
ATOM 825 N N . LEU A 1 115 ? -11.590 -0.573 6.266 1.00 89.94 115 LEU A N 1
ATOM 826 C CA . LEU A 1 115 ? -11.566 -1.944 6.779 1.00 89.94 115 LEU A CA 1
ATOM 827 C C . LEU A 1 115 ? -11.271 -2.013 8.280 1.00 89.94 115 LEU A C 1
ATOM 829 O O . LEU A 1 115 ? -11.677 -2.973 8.937 1.00 89.94 115 LEU A O 1
ATOM 833 N N . ALA A 1 116 ? -10.608 -1.005 8.853 1.00 87.44 116 ALA A N 1
ATOM 834 C CA . ALA A 1 116 ? -10.237 -0.989 10.269 1.00 87.44 116 ALA A CA 1
ATOM 835 C C . ALA A 1 116 ? -11.442 -1.009 11.230 1.00 87.44 116 ALA A C 1
ATOM 837 O O . ALA A 1 116 ? -11.298 -1.430 12.382 1.00 87.44 116 ALA A O 1
ATOM 838 N N . SER A 1 117 ? -12.622 -0.571 10.780 1.00 83.38 117 SER A N 1
ATOM 839 C CA . SER A 1 117 ? -13.874 -0.624 11.547 1.00 83.38 117 SER A CA 1
ATOM 840 C C . SER A 1 117 ? -14.647 -1.939 11.367 1.00 83.38 117 SER A C 1
ATOM 842 O O . SER A 1 117 ? -15.549 -2.224 12.157 1.00 83.38 117 SER A O 1
ATOM 844 N N . SER A 1 118 ? -14.285 -2.768 10.383 1.00 83.38 118 SER A N 1
ATOM 845 C CA . SER A 1 118 ? -15.018 -3.988 10.043 1.00 83.38 118 SER A CA 1
ATOM 846 C C . SER A 1 118 ? -14.806 -5.111 11.063 1.00 83.38 118 SER A C 1
ATOM 848 O O . SER A 1 118 ? -13.694 -5.385 11.525 1.00 83.38 118 SER A O 1
ATOM 850 N N . THR A 1 119 ? -15.884 -5.826 11.392 1.00 82.44 119 THR A N 1
ATOM 851 C CA . THR A 1 119 ? -15.844 -7.021 12.252 1.00 82.44 119 THR A CA 1
ATOM 852 C C . THR A 1 119 ? -15.166 -8.205 11.569 1.00 82.44 119 THR A C 1
ATOM 854 O O . THR A 1 119 ? -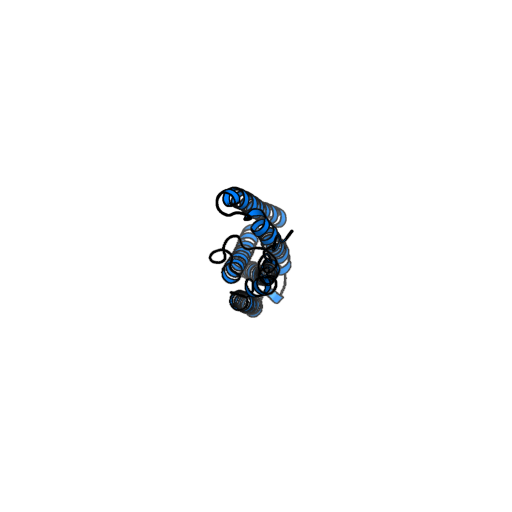14.606 -9.057 12.264 1.00 82.44 119 THR A O 1
ATOM 857 N N . LEU A 1 120 ? -15.148 -8.229 10.230 1.00 76.75 120 LEU A N 1
ATOM 858 C CA . LEU A 1 120 ? -14.481 -9.252 9.422 1.00 76.75 120 LEU A CA 1
ATOM 859 C C . LEU A 1 120 ? -12.983 -9.320 9.737 1.00 76.75 120 LEU A C 1
ATOM 861 O O . LEU A 1 120 ? -12.411 -10.402 9.851 1.00 76.75 120 LEU A O 1
ATOM 865 N N . MET A 1 121 ? -12.372 -8.160 9.986 1.00 83.31 121 MET A N 1
ATOM 866 C CA . MET A 1 121 ? -10.954 -8.052 10.319 1.00 83.31 121 MET A CA 1
ATOM 867 C C . MET A 1 121 ? -10.638 -8.535 11.734 1.00 83.31 121 MET A C 1
ATOM 869 O O . MET A 1 121 ? -9.478 -8.607 12.091 1.00 83.31 121 MET A O 1
ATOM 873 N N . ARG A 1 122 ? -11.623 -8.923 12.559 1.00 79.62 122 ARG A N 1
ATOM 874 C CA . ARG A 1 122 ? -11.358 -9.457 13.907 1.00 79.62 122 ARG A CA 1
ATOM 875 C C . ARG A 1 122 ? -10.645 -10.816 13.878 1.00 79.62 122 ARG A C 1
ATOM 877 O O . ARG A 1 122 ? -10.027 -11.178 14.876 1.00 79.62 122 ARG A O 1
ATOM 884 N N . ARG A 1 123 ? -10.762 -11.579 12.786 1.00 85.94 123 ARG A N 1
ATOM 885 C CA . ARG A 1 123 ? -10.142 -12.903 12.626 1.00 85.94 123 ARG A CA 1
ATOM 886 C C . ARG A 1 123 ? -8.927 -12.799 11.706 1.00 85.94 123 ARG A C 1
ATOM 888 O O . ARG A 1 123 ? -9.077 -12.403 10.557 1.00 85.94 123 ARG A O 1
ATOM 895 N N . TRP A 1 124 ? -7.763 -13.254 12.173 1.00 85.62 124 TRP A N 1
ATOM 896 C CA . TRP A 1 124 ? -6.523 -13.291 11.380 1.00 85.62 124 TRP A CA 1
ATOM 897 C C . TRP A 1 124 ? -6.600 -14.174 10.130 1.00 85.62 124 TRP A C 1
ATOM 899 O O . TRP A 1 124 ? -5.841 -13.954 9.193 1.00 85.62 124 TRP A O 1
ATOM 909 N N . ALA A 1 125 ? -7.538 -15.123 10.083 1.00 88.75 125 ALA A N 1
ATOM 910 C CA . ALA A 1 125 ? -7.716 -16.006 8.935 1.00 88.75 125 ALA A CA 1
ATOM 911 C C . ALA A 1 125 ? -7.961 -15.239 7.622 1.00 88.75 125 ALA A C 1
ATOM 913 O O . ALA A 1 125 ? -7.420 -15.616 6.592 1.00 88.75 125 ALA A O 1
ATOM 914 N N . VAL A 1 126 ? -8.726 -14.142 7.662 1.00 88.12 126 VAL A N 1
ATOM 915 C CA . VAL A 1 126 ? -9.081 -13.365 6.462 1.00 88.12 126 VAL A CA 1
ATOM 916 C C . VAL A 1 126 ? -7.878 -12.616 5.864 1.00 88.12 126 VAL A C 1
ATOM 918 O O . VAL A 1 126 ? -7.582 -12.840 4.691 1.00 88.12 126 VAL A O 1
ATOM 921 N N . PRO A 1 127 ? -7.147 -11.763 6.614 1.00 87.44 127 PRO A N 1
ATOM 922 C CA . PRO A 1 127 ? -5.961 -11.096 6.080 1.00 87.44 127 PRO A CA 1
ATOM 923 C C . PRO A 1 127 ? -4.855 -12.085 5.704 1.00 87.44 127 PRO A C 1
ATOM 925 O O . PRO A 1 127 ? -4.213 -11.885 4.680 1.00 87.44 127 PRO A O 1
ATOM 928 N N . LEU A 1 128 ? -4.654 -13.167 6.467 1.00 90.38 128 LEU A N 1
ATOM 929 C CA . LEU A 1 128 ? -3.656 -14.184 6.117 1.00 90.38 128 LEU A CA 1
ATOM 930 C C . LEU A 1 128 ? -4.003 -14.900 4.812 1.00 90.38 128 LEU A C 1
ATOM 932 O O . LEU A 1 128 ? -3.138 -15.021 3.951 1.00 90.38 128 LEU A O 1
ATOM 936 N N . ALA A 1 129 ? -5.258 -15.322 4.633 1.00 91.44 129 ALA A N 1
ATOM 937 C CA . ALA A 1 129 ? -5.695 -15.938 3.384 1.00 91.44 129 ALA A CA 1
ATOM 938 C C . ALA A 1 129 ? -5.495 -14.989 2.194 1.00 91.44 129 ALA A C 1
ATOM 940 O O . ALA A 1 129 ? -4.968 -15.406 1.166 1.00 91.44 129 ALA A O 1
ATOM 941 N N . ALA A 1 130 ? -5.833 -13.704 2.348 1.00 91.06 130 ALA A N 1
ATOM 942 C CA . ALA A 1 130 ? -5.613 -12.707 1.304 1.00 91.06 130 ALA A CA 1
ATOM 943 C C . ALA A 1 130 ? -4.125 -12.539 0.958 1.00 91.06 130 ALA A C 1
ATOM 945 O O . ALA A 1 130 ? -3.780 -12.478 -0.218 1.00 91.06 130 ALA A O 1
ATOM 946 N N . VAL A 1 131 ? -3.236 -12.517 1.958 1.00 91.50 131 VAL A N 1
ATOM 947 C CA . VAL A 1 131 ? -1.784 -12.450 1.731 1.00 91.50 131 VAL A CA 1
ATOM 948 C C . VAL A 1 131 ? -1.271 -13.690 1.008 1.00 91.50 131 VAL A C 1
ATOM 950 O O . VAL A 1 131 ? -0.503 -13.550 0.064 1.00 91.50 131 VAL A O 1
ATOM 953 N N . VAL A 1 132 ? -1.712 -14.888 1.397 1.00 94.31 132 VAL A N 1
ATOM 954 C CA . VAL A 1 132 ? -1.327 -16.133 0.712 1.00 94.31 132 VAL A CA 1
ATOM 955 C C . VAL A 1 132 ? -1.757 -16.098 -0.754 1.00 94.31 132 VAL A C 1
ATOM 957 O O . VAL A 1 132 ? -0.956 -16.419 -1.628 1.00 94.31 132 VAL A O 1
ATOM 960 N N . VAL A 1 133 ? -2.984 -15.649 -1.036 1.00 92.56 133 VAL A N 1
ATOM 961 C CA . VAL A 1 133 ? -3.475 -15.480 -2.411 1.00 92.56 133 VAL A CA 1
ATOM 962 C C . VAL A 1 133 ? -2.640 -14.450 -3.169 1.00 92.56 133 VAL A C 1
ATOM 964 O O . VAL A 1 133 ? -2.205 -14.733 -4.279 1.00 92.56 133 VAL A O 1
ATOM 967 N N . ALA A 1 134 ? -2.361 -13.288 -2.573 1.00 90.94 134 ALA A N 1
ATOM 968 C CA . ALA A 1 134 ? -1.554 -12.246 -3.203 1.00 90.94 134 ALA A CA 1
ATOM 969 C C . ALA A 1 134 ? -0.131 -12.725 -3.525 1.00 90.94 134 ALA A C 1
ATOM 971 O O . ALA A 1 134 ? 0.357 -12.480 -4.622 1.00 90.94 134 ALA A O 1
ATOM 972 N N . ILE A 1 135 ? 0.511 -13.458 -2.611 1.00 90.31 135 ILE A N 1
ATOM 973 C CA . ILE A 1 135 ? 1.823 -14.074 -2.847 1.00 90.31 135 ILE A CA 1
ATOM 974 C C . ILE A 1 135 ? 1.732 -15.104 -3.976 1.00 90.31 135 ILE A C 1
ATOM 976 O O . ILE A 1 135 ? 2.575 -15.096 -4.867 1.00 90.31 135 ILE A O 1
ATOM 980 N N . GLY A 1 136 ? 0.704 -15.959 -3.970 1.00 89.88 136 GLY A N 1
ATOM 981 C CA . GLY A 1 136 ? 0.475 -16.941 -5.029 1.00 89.88 136 GLY A CA 1
ATOM 982 C C . GLY A 1 136 ? 0.317 -16.296 -6.407 1.00 89.88 136 GLY A C 1
ATOM 983 O O . GLY A 1 136 ? 0.941 -16.750 -7.361 1.00 89.88 136 GLY A O 1
ATOM 984 N N . VAL A 1 137 ? -0.444 -15.202 -6.502 1.00 87.25 137 VAL A N 1
ATOM 985 C CA . VAL A 1 137 ? -0.595 -14.406 -7.733 1.00 87.25 137 VAL A CA 1
ATOM 986 C C . VAL A 1 137 ? 0.734 -13.761 -8.131 1.00 87.25 137 VAL A C 1
ATOM 988 O O . VAL A 1 137 ? 1.159 -13.890 -9.274 1.00 87.25 137 VAL A O 1
ATOM 991 N N . GLY A 1 138 ? 1.425 -13.118 -7.189 1.00 83.94 138 GLY A N 1
ATOM 992 C CA . GLY A 1 138 ? 2.699 -12.449 -7.442 1.00 83.94 138 GLY A CA 1
ATOM 993 C C . GLY A 1 138 ? 3.785 -13.390 -7.956 1.00 83.94 138 GLY A C 1
ATOM 994 O O . GLY A 1 138 ? 4.461 -13.063 -8.928 1.00 83.94 138 GLY A O 1
ATOM 995 N N . ILE A 1 139 ? 3.927 -14.567 -7.339 1.00 85.88 139 ILE A N 1
ATOM 996 C CA . ILE A 1 139 ? 4.868 -15.612 -7.769 1.00 85.88 139 ILE A CA 1
ATOM 997 C C . ILE A 1 139 ? 4.401 -16.251 -9.081 1.00 85.88 139 ILE A C 1
ATOM 999 O O . ILE A 1 139 ? 5.215 -16.469 -9.972 1.00 85.88 139 ILE A O 1
ATOM 1003 N N . GLY A 1 140 ? 3.105 -16.537 -9.221 1.00 82.88 140 GLY A N 1
ATOM 1004 C CA . GLY A 1 140 ? 2.551 -17.210 -10.398 1.00 82.88 140 GLY A CA 1
ATOM 1005 C C . GLY A 1 140 ? 2.646 -16.396 -11.690 1.00 82.88 140 GLY A C 1
ATOM 1006 O O . GLY A 1 140 ? 2.701 -16.981 -12.767 1.00 82.88 140 GLY A O 1
ATOM 1007 N N . LEU A 1 141 ? 2.699 -15.066 -11.588 1.00 81.56 141 LEU A N 1
ATOM 1008 C CA . LEU A 1 141 ? 2.842 -14.160 -12.733 1.00 81.56 141 LEU A CA 1
ATOM 1009 C C . LEU A 1 141 ? 4.303 -13.876 -13.124 1.00 81.56 141 LEU A C 1
ATOM 1011 O O . LEU A 1 141 ? 4.538 -13.168 -14.105 1.00 81.56 141 LEU A O 1
ATOM 1015 N N . VAL A 1 142 ? 5.287 -14.417 -12.395 1.00 80.00 142 VAL A N 1
ATOM 1016 C CA . VAL A 1 142 ? 6.706 -14.223 -12.725 1.00 80.00 142 VAL A CA 1
ATOM 1017 C C . VAL A 1 142 ? 6.989 -14.787 -14.120 1.00 80.00 142 VAL A C 1
ATOM 1019 O O . VAL A 1 142 ? 6.756 -15.966 -14.378 1.00 80.00 142 VAL A O 1
ATOM 1022 N N . GLY A 1 143 ? 7.502 -13.943 -15.019 1.00 66.94 143 GLY A N 1
ATOM 1023 C CA . GLY A 1 143 ? 7.869 -14.325 -16.388 1.00 66.94 143 GLY A CA 1
ATOM 1024 C C . GLY A 1 143 ? 6.719 -14.353 -17.404 1.00 66.94 143 GLY A C 1
ATOM 1025 O O . GLY A 1 143 ? 6.965 -14.651 -18.569 1.00 66.94 143 GLY A O 1
ATOM 1026 N N . GLN A 1 144 ? 5.476 -14.028 -17.016 1.00 67.19 144 GLN A N 1
ATOM 1027 C CA . GLN A 1 144 ? 4.367 -13.932 -17.980 1.00 67.19 144 GLN A CA 1
ATOM 1028 C C . GLN A 1 144 ? 4.339 -12.613 -18.768 1.00 67.19 144 GLN A C 1
ATOM 1030 O O . GLN A 1 144 ? 3.809 -12.599 -19.874 1.00 67.19 144 GLN A O 1
ATOM 1035 N N . GLY A 1 145 ? 4.939 -11.534 -18.250 1.00 58.16 145 GLY A N 1
ATOM 1036 C CA . GLY A 1 145 ? 4.976 -10.229 -18.931 1.00 58.16 145 GLY A CA 1
ATOM 1037 C C . GLY A 1 145 ? 5.734 -10.230 -20.269 1.00 58.16 145 GLY A C 1
ATOM 1038 O O . GLY A 1 145 ? 5.374 -9.482 -21.173 1.00 58.16 145 GLY A O 1
ATOM 1039 N N . ASP A 1 146 ? 6.719 -11.120 -20.429 1.00 54.41 146 ASP A N 1
ATOM 1040 C CA . ASP A 1 146 ? 7.581 -11.180 -21.622 1.00 54.41 146 ASP A CA 1
ATOM 1041 C C . ASP A 1 146 ? 7.011 -12.067 -22.742 1.00 54.41 146 ASP A C 1
ATOM 1043 O O . ASP A 1 146 ? 7.388 -11.954 -23.909 1.00 54.41 146 ASP A O 1
ATOM 1047 N N . ALA A 1 147 ? 6.091 -12.977 -22.409 1.00 52.12 147 ALA A N 1
ATOM 1048 C CA . ALA A 1 147 ? 5.608 -13.993 -23.345 1.00 52.12 147 ALA A CA 1
ATOM 1049 C C . ALA A 1 147 ? 4.640 -13.438 -24.410 1.00 52.12 147 ALA A C 1
ATOM 1051 O O . ALA A 1 147 ? 4.494 -14.031 -25.483 1.00 52.12 147 ALA A O 1
ATOM 1052 N N . GLU A 1 148 ? 3.978 -12.309 -24.144 1.00 50.38 148 GLU A N 1
ATOM 1053 C CA . GLU A 1 148 ? 3.000 -11.711 -25.065 1.00 50.38 148 GLU A CA 1
ATOM 1054 C C . GLU A 1 148 ? 3.620 -10.742 -26.085 1.00 50.38 148 GLU A C 1
ATOM 1056 O O . GLU A 1 148 ? 3.090 -10.602 -27.188 1.00 50.38 148 GLU A O 1
ATOM 1061 N N . SER A 1 149 ? 4.777 -10.141 -25.795 1.00 48.75 149 SER A N 1
ATOM 1062 C CA . SER A 1 149 ? 5.473 -9.213 -26.702 1.00 48.75 149 SER A CA 1
ATOM 1063 C C . SER A 1 149 ? 6.287 -9.925 -27.793 1.00 48.75 149 SER A C 1
ATOM 1065 O O . SER A 1 149 ? 6.376 -9.420 -28.912 1.00 48.75 149 SER A O 1
ATOM 1067 N N . GLY A 1 150 ? 6.786 -11.140 -27.533 1.00 47.91 150 GLY A N 1
ATOM 1068 C CA . GLY A 1 150 ? 7.525 -11.946 -28.519 1.00 47.91 150 GLY A CA 1
ATOM 1069 C C . GLY A 1 150 ? 6.674 -12.536 -29.656 1.00 47.91 150 GLY A C 1
ATOM 1070 O O . GLY A 1 150 ? 7.211 -12.934 -30.686 1.00 47.91 150 GLY A O 1
ATOM 1071 N N . ARG A 1 151 ? 5.337 -12.582 -29.527 1.00 48.97 151 ARG A N 1
ATOM 1072 C CA . ARG A 1 151 ? 4.435 -13.087 -30.592 1.00 48.97 151 ARG A CA 1
ATOM 1073 C C . ARG A 1 151 ? 4.046 -12.035 -31.637 1.00 48.97 151 ARG A C 1
ATOM 1075 O O . ARG A 1 151 ? 3.327 -12.373 -32.576 1.00 48.97 151 ARG A O 1
ATOM 1082 N N . LEU A 1 152 ? 4.511 -10.793 -31.489 1.00 53.19 152 LEU A N 1
ATOM 1083 C CA . LEU A 1 152 ? 4.267 -9.686 -32.424 1.00 53.19 152 LEU A CA 1
ATOM 1084 C C . LEU A 1 152 ? 5.541 -9.205 -33.138 1.00 53.19 152 LEU A C 1
ATOM 1086 O O . LEU A 1 152 ? 5.495 -8.204 -33.855 1.00 53.19 152 LEU A O 1
ATOM 1090 N N . GLU A 1 153 ? 6.663 -9.917 -32.998 1.00 55.78 153 GLU A N 1
ATOM 1091 C CA . GLU A 1 153 ? 7.803 -9.728 -33.893 1.00 55.78 153 GLU A CA 1
ATOM 1092 C C . GLU A 1 153 ? 7.402 -10.196 -35.297 1.00 55.78 153 GLU A C 1
ATOM 1094 O O . GLU A 1 153 ? 7.192 -11.380 -35.567 1.00 55.78 153 GLU A O 1
ATOM 1099 N N . LEU A 1 154 ? 7.217 -9.226 -36.193 1.00 62.78 154 LEU A N 1
ATOM 1100 C CA . LEU A 1 154 ? 6.964 -9.477 -37.606 1.00 62.78 154 LEU A CA 1
ATOM 1101 C C . LEU A 1 154 ? 8.114 -10.318 -38.188 1.00 62.78 154 LEU A C 1
ATOM 1103 O O . LEU A 1 154 ? 9.272 -10.072 -37.839 1.00 62.78 154 LEU A O 1
ATOM 1107 N N . PRO A 1 155 ? 7.829 -11.263 -39.107 1.00 67.50 155 PRO A N 1
ATOM 1108 C CA . PRO A 1 155 ? 8.866 -12.019 -39.798 1.00 67.50 155 PRO A CA 1
ATOM 1109 C C . PRO A 1 155 ? 9.920 -11.067 -40.378 1.00 67.50 155 PRO A C 1
ATOM 1111 O O . PRO A 1 155 ? 9.542 -10.001 -40.884 1.00 67.50 155 PRO A O 1
ATOM 1114 N N . PRO A 1 156 ? 11.221 -11.417 -40.344 1.00 64.94 156 PRO A N 1
ATOM 1115 C CA . PRO A 1 156 ? 12.249 -10.593 -40.965 1.00 64.94 156 PRO A CA 1
ATOM 1116 C C . PRO A 1 156 ? 11.835 -10.310 -42.408 1.00 64.94 156 PRO A C 1
ATOM 1118 O O . PRO A 1 156 ? 11.484 -11.240 -43.140 1.00 64.94 156 PRO A O 1
ATOM 1121 N N . ARG A 1 157 ? 11.839 -9.027 -42.811 1.00 58.53 157 ARG A N 1
ATOM 1122 C CA . ARG A 1 157 ? 11.647 -8.649 -44.217 1.00 58.53 157 ARG A CA 1
ATOM 1123 C C . ARG A 1 157 ? 12.627 -9.480 -45.031 1.00 58.53 157 ARG A C 1
ATOM 1125 O O . ARG A 1 157 ? 13.837 -9.294 -44.917 1.00 58.53 157 ARG A O 1
ATOM 1132 N N . SER A 1 158 ? 12.093 -10.422 -45.803 1.00 56.22 158 SER A N 1
ATOM 1133 C CA . SER A 1 158 ? 12.873 -11.171 -46.770 1.00 56.22 158 SER A CA 1
ATOM 1134 C C . SER A 1 158 ? 13.593 -10.164 -47.655 1.00 56.22 158 SER A C 1
ATOM 1136 O O . SER A 1 158 ? 12.992 -9.178 -48.084 1.00 56.22 158 SER A O 1
ATOM 1138 N N . ALA A 1 159 ? 14.889 -10.413 -47.812 1.00 55.78 159 ALA A N 1
ATOM 1139 C CA . ALA A 1 159 ? 15.850 -9.656 -48.582 1.00 55.78 159 ALA A CA 1
ATOM 1140 C C . ALA A 1 159 ? 15.225 -8.857 -49.731 1.00 55.78 159 ALA A C 1
ATOM 1142 O O . ALA A 1 159 ? 14.542 -9.403 -50.597 1.00 55.78 159 ALA A O 1
ATOM 1143 N N . GLU A 1 160 ? 15.510 -7.559 -49.706 1.00 52.06 160 GLU A N 1
ATOM 1144 C CA . GLU A 1 160 ? 15.859 -6.756 -50.872 1.00 52.06 160 GLU A CA 1
ATOM 1145 C C . GLU A 1 160 ? 16.142 -7.648 -52.094 1.00 52.06 160 GLU A C 1
ATOM 1147 O O . GLU A 1 160 ? 17.192 -8.284 -52.202 1.00 52.06 160 GLU A O 1
ATOM 1152 N N . ALA A 1 161 ? 15.149 -7.780 -52.976 1.00 57.72 161 ALA A N 1
ATOM 1153 C CA . ALA A 1 161 ? 15.355 -8.440 -54.251 1.00 57.72 161 ALA A CA 1
ATOM 1154 C C . ALA A 1 161 ? 16.374 -7.584 -55.018 1.00 57.72 161 ALA A C 1
ATOM 1156 O O . ALA A 1 161 ? 16.131 -6.382 -55.176 1.00 57.72 161 ALA A O 1
ATOM 1157 N N . PRO A 1 162 ? 17.513 -8.139 -55.469 1.00 53.34 162 PRO A N 1
ATOM 1158 C CA . PRO A 1 162 ? 18.462 -7.371 -56.252 1.00 53.34 162 PRO A CA 1
ATOM 1159 C C . PRO A 1 162 ? 17.746 -6.882 -57.509 1.00 53.34 162 PRO A C 1
ATOM 1161 O O . PRO A 1 162 ? 17.243 -7.678 -58.305 1.00 53.34 162 PRO A O 1
ATOM 1164 N N . ILE A 1 163 ? 17.679 -5.561 -57.669 1.00 59.25 163 ILE A N 1
ATOM 1165 C CA . ILE A 1 163 ? 17.283 -4.926 -58.921 1.00 59.25 163 ILE A CA 1
ATOM 1166 C C . ILE A 1 163 ? 18.334 -5.353 -59.946 1.00 59.25 163 ILE A C 1
ATOM 1168 O O . ILE A 1 163 ? 19.433 -4.805 -60.005 1.00 59.25 163 ILE A O 1
ATOM 1172 N N . VAL A 1 164 ? 18.007 -6.382 -60.726 1.00 57.16 164 VAL A N 1
ATOM 1173 C CA . VAL A 1 164 ? 18.722 -6.716 -61.953 1.00 57.16 164 VAL A CA 1
ATOM 1174 C C . VAL A 1 164 ? 18.438 -5.575 -62.921 1.00 57.16 164 VAL A C 1
ATOM 1176 O O . VAL A 1 164 ? 17.427 -5.563 -63.619 1.00 57.16 164 VAL A O 1
ATOM 1179 N N . ALA A 1 165 ? 19.317 -4.576 -62.913 1.00 51.09 165 ALA A N 1
ATOM 1180 C CA . ALA A 1 165 ? 19.413 -3.592 -63.974 1.00 51.09 165 ALA A CA 1
ATOM 1181 C C . ALA A 1 165 ? 19.973 -4.298 -65.216 1.00 51.09 165 ALA A C 1
ATOM 1183 O O . ALA A 1 165 ? 21.181 -4.379 -65.421 1.00 51.09 165 ALA A O 1
ATOM 1184 N N . ALA A 1 166 ? 19.073 -4.864 -66.012 1.00 51.72 166 ALA A N 1
ATOM 1185 C CA . ALA A 1 166 ? 19.297 -5.097 -67.424 1.00 51.72 166 ALA A CA 1
ATOM 1186 C C . ALA A 1 166 ? 18.459 -4.060 -68.175 1.00 51.72 166 ALA A C 1
ATOM 1188 O O . ALA A 1 166 ? 17.233 -4.135 -68.115 1.00 51.72 166 ALA A O 1
ATOM 1189 N N . ILE A 1 167 ? 19.136 -3.080 -68.779 1.00 47.16 167 ILE A N 1
ATOM 1190 C CA . ILE A 1 167 ? 18.909 -2.430 -70.087 1.00 47.16 167 ILE A CA 1
ATOM 1191 C C . ILE A 1 167 ? 20.008 -1.376 -70.251 1.00 47.16 167 ILE A C 1
ATOM 1193 O O . ILE A 1 167 ? 20.150 -0.525 -69.344 1.00 47.16 167 ILE A O 1
#

pLDDT: mean 81.06, std 13.77, range [47.16, 95.62]